Protein AF-A0AB37DIG4-F1 (afdb_monomer_lite)

Foldseek 3Di:
DDVVVVVVVVVVLLVLLVLLQVQLLVCVVCLVLVCQQQVDDSVLSVCSPPDDSVVCVPPDSLSSVLSSLCSPPVRCCLQVDDPNPCQLVVLLVVLPVVLDDDDPVSVVSSCVCSNHSVNSSVVSVVVVPDDD

Structure (mmCIF, N/CA/C/O backbone):
data_AF-A0AB37DIG4-F1
#
_entry.id   AF-A0AB37DIG4-F1
#
loop_
_atom_site.group_PDB
_atom_site.id
_atom_site.type_symbol
_atom_site.label_atom_id
_atom_site.label_alt_id
_atom_site.label_comp_id
_atom_site.label_asym_id
_atom_site.label_entity_id
_atom_site.label_seq_id
_atom_site.pdbx_PDB_ins_code
_atom_site.Cartn_x
_atom_site.Cartn_y
_atom_site.Cartn_z
_atom_site.occupancy
_atom_site.B_iso_or_equiv
_atom_site.auth_seq_id
_atom_site.auth_comp_id
_atom_site.auth_asym_id
_atom_site.auth_atom_id
_atom_site.pdbx_PDB_model_num
ATOM 1 N N . MET A 1 1 ? 16.209 -27.578 1.680 1.00 47.28 1 MET A N 1
ATOM 2 C CA . MET A 1 1 ? 15.281 -26.562 1.124 1.00 47.28 1 MET A CA 1
ATOM 3 C C . MET A 1 1 ? 14.761 -27.069 -0.215 1.00 47.28 1 MET A C 1
ATOM 5 O O . MET A 1 1 ? 15.560 -27.239 -1.127 1.00 47.28 1 MET A O 1
ATOM 9 N N . ASN A 1 2 ? 13.468 -27.396 -0.305 1.00 48.28 2 ASN A N 1
ATOM 10 C CA . ASN A 1 2 ? 12.865 -28.052 -1.474 1.00 48.28 2 ASN A CA 1
ATOM 11 C C . ASN A 1 2 ? 12.790 -27.114 -2.689 1.00 48.28 2 ASN A C 1
ATOM 13 O O . ASN A 1 2 ? 12.383 -25.959 -2.560 1.00 48.28 2 ASN A O 1
ATOM 17 N N . LYS A 1 3 ? 13.169 -27.613 -3.874 1.00 47.62 3 LYS A N 1
ATOM 18 C CA . LYS A 1 3 ? 13.160 -26.856 -5.143 1.00 47.62 3 LYS A CA 1
ATOM 19 C C . LYS A 1 3 ? 11.757 -26.369 -5.540 1.00 47.62 3 LYS A C 1
ATOM 21 O O . LYS A 1 3 ? 11.649 -25.306 -6.143 1.00 47.62 3 LYS A O 1
ATOM 26 N N . GLU A 1 4 ? 10.706 -27.084 -5.142 1.00 47.88 4 GLU A N 1
ATOM 27 C CA . GLU A 1 4 ? 9.301 -26.719 -5.392 1.00 47.88 4 GLU A CA 1
ATOM 28 C C . GLU A 1 4 ? 8.884 -25.432 -4.660 1.00 47.88 4 GLU A C 1
ATOM 30 O O . GLU A 1 4 ? 8.308 -24.537 -5.278 1.00 47.88 4 GLU A O 1
ATOM 35 N N . ASN A 1 5 ? 9.305 -25.251 -3.401 1.00 57.25 5 ASN A N 1
ATOM 36 C CA . ASN A 1 5 ? 9.084 -23.998 -2.660 1.00 57.25 5 ASN A CA 1
ATOM 37 C C . ASN A 1 5 ? 9.793 -22.800 -3.314 1.00 57.25 5 ASN A C 1
ATOM 39 O O . ASN A 1 5 ? 9.350 -21.662 -3.183 1.00 57.25 5 ASN A O 1
ATOM 43 N N . ASN A 1 6 ? 10.894 -23.043 -4.033 1.00 59.91 6 ASN A N 1
ATOM 44 C CA . ASN A 1 6 ? 11.641 -21.994 -4.727 1.00 59.91 6 ASN A CA 1
ATOM 45 C C . ASN A 1 6 ? 10.952 -21.576 -6.039 1.00 59.91 6 ASN A C 1
ATOM 47 O O . ASN A 1 6 ? 11.008 -20.407 -6.408 1.00 59.91 6 ASN A O 1
ATOM 51 N N . LEU A 1 7 ? 10.280 -22.502 -6.735 1.00 67.19 7 LEU A N 1
ATOM 52 C CA . LEU A 1 7 ? 9.537 -22.190 -7.961 1.00 67.19 7 LEU A CA 1
ATOM 53 C C . LEU A 1 7 ? 8.244 -21.419 -7.669 1.00 67.19 7 LEU A C 1
ATOM 55 O O . LEU A 1 7 ? 8.010 -20.397 -8.312 1.00 67.19 7 LEU A O 1
ATOM 59 N N . SER A 1 8 ? 7.467 -21.851 -6.667 1.00 74.25 8 SER A N 1
ATOM 60 C CA . SER A 1 8 ? 6.235 -21.161 -6.251 1.00 74.25 8 SER A CA 1
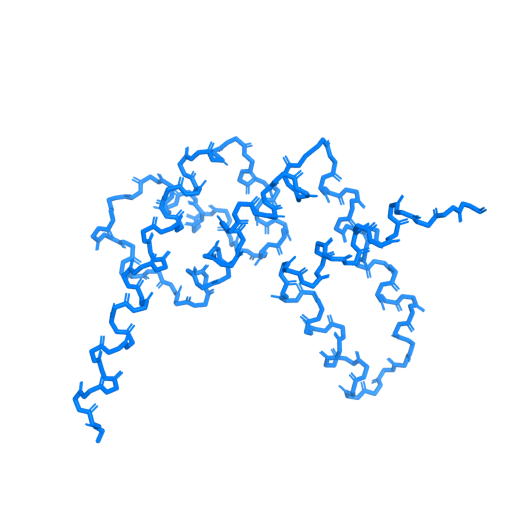ATOM 61 C C . SER A 1 8 ? 6.518 -19.714 -5.844 1.00 74.25 8 SER A C 1
ATOM 63 O O . SER A 1 8 ? 5.917 -18.787 -6.375 1.00 74.25 8 SER A O 1
ATOM 65 N N . TRP A 1 9 ? 7.527 -19.499 -4.994 1.00 76.00 9 TRP A N 1
ATOM 66 C CA . TRP A 1 9 ? 7.903 -18.157 -4.546 1.00 76.00 9 TRP A CA 1
ATOM 67 C C . TRP A 1 9 ? 8.384 -17.248 -5.692 1.00 76.00 9 TRP A C 1
ATOM 69 O O . TRP A 1 9 ? 8.121 -16.045 -5.693 1.00 76.00 9 TRP A O 1
ATOM 79 N N . ARG A 1 10 ? 9.084 -17.800 -6.694 1.00 77.38 10 ARG A N 1
ATOM 80 C CA . ARG A 1 10 ? 9.534 -17.029 -7.867 1.00 77.38 10 ARG A CA 1
ATOM 81 C C . ARG A 1 10 ? 8.372 -16.605 -8.760 1.00 77.38 10 ARG A C 1
ATOM 83 O O . ARG A 1 10 ? 8.403 -15.485 -9.268 1.00 77.38 10 ARG A O 1
ATOM 90 N N . LEU A 1 11 ? 7.387 -17.482 -8.946 1.00 80.69 11 LEU A N 1
ATOM 91 C CA . LEU A 1 11 ? 6.170 -17.192 -9.706 1.00 80.69 11 LEU A CA 1
ATOM 92 C C . LEU A 1 11 ? 5.327 -16.126 -9.001 1.00 80.69 11 LEU A C 1
ATOM 94 O O . LEU A 1 11 ? 4.986 -15.125 -9.625 1.00 80.69 11 LEU A O 1
ATOM 98 N N . ASP A 1 12 ? 5.106 -16.264 -7.692 1.00 80.38 12 ASP A N 1
ATOM 99 C CA . ASP A 1 12 ? 4.390 -15.262 -6.889 1.00 80.38 12 ASP A CA 1
ATOM 100 C C . ASP A 1 12 ? 5.085 -13.901 -6.937 1.00 80.38 12 ASP A C 1
ATOM 102 O O . ASP A 1 12 ? 4.452 -12.859 -7.126 1.00 80.38 12 ASP A O 1
ATOM 106 N N . ARG A 1 13 ? 6.420 -13.897 -6.838 1.00 82.44 13 ARG A N 1
ATOM 107 C CA . ARG A 1 13 ? 7.203 -12.667 -6.950 1.00 82.44 13 ARG A CA 1
ATOM 108 C C . ARG A 1 13 ? 7.058 -12.014 -8.316 1.00 82.44 13 ARG A C 1
ATOM 110 O O . ARG A 1 13 ? 6.916 -10.796 -8.380 1.00 82.44 13 ARG A O 1
ATOM 117 N N . TYR A 1 14 ? 7.112 -12.792 -9.392 1.00 85.31 14 TYR A N 1
ATOM 118 C CA . TYR A 1 14 ? 6.956 -12.271 -10.746 1.00 85.31 14 TYR A CA 1
ATOM 119 C C . TYR A 1 14 ? 5.556 -11.684 -10.969 1.00 85.31 14 TYR A C 1
ATOM 121 O O . TYR A 1 14 ? 5.447 -10.549 -11.427 1.00 85.31 14 TYR A O 1
ATOM 129 N N . ASN A 1 15 ? 4.511 -12.401 -10.553 1.00 86.69 15 ASN A N 1
ATOM 130 C CA . ASN A 1 15 ? 3.123 -11.952 -10.670 1.00 86.69 15 ASN A CA 1
ATOM 131 C C . ASN A 1 15 ? 2.873 -10.656 -9.886 1.00 86.69 15 ASN A C 1
ATOM 133 O O . ASN A 1 15 ? 2.262 -9.727 -10.407 1.00 86.69 15 ASN A O 1
ATOM 137 N N . ASN A 1 16 ? 3.394 -10.548 -8.661 1.00 87.62 16 ASN A N 1
ATOM 138 C CA . ASN A 1 16 ? 3.261 -9.317 -7.883 1.00 87.62 16 ASN A CA 1
ATOM 139 C C . ASN A 1 16 ? 4.037 -8.154 -8.512 1.00 87.62 16 ASN A C 1
ATOM 141 O O . ASN A 1 16 ? 3.539 -7.036 -8.532 1.00 87.62 16 ASN A O 1
ATOM 145 N N . ILE A 1 17 ? 5.231 -8.398 -9.065 1.00 87.56 17 ILE A N 1
ATOM 146 C CA . ILE A 1 17 ? 5.978 -7.362 -9.794 1.00 87.56 17 ILE A CA 1
ATOM 147 C C . ILE A 1 17 ? 5.173 -6.850 -10.996 1.00 87.56 17 ILE A C 1
ATOM 149 O O . ILE A 1 17 ? 5.130 -5.639 -11.202 1.00 87.56 17 ILE A O 1
ATOM 153 N N . GLN A 1 18 ? 4.537 -7.748 -11.756 1.00 86.81 18 GLN A N 1
ATOM 154 C CA . GLN A 1 18 ? 3.690 -7.395 -12.899 1.00 86.81 18 GLN A CA 1
ATOM 155 C C . GLN A 1 18 ? 2.543 -6.470 -12.466 1.00 86.81 18 GLN A C 1
ATOM 157 O O . GLN A 1 18 ? 2.433 -5.355 -12.971 1.00 86.81 18 GLN A O 1
ATOM 162 N N . LYS A 1 19 ? 1.766 -6.890 -11.460 1.00 87.50 19 LYS A N 1
ATOM 163 C CA . LYS A 1 19 ? 0.638 -6.115 -10.924 1.00 87.50 19 LYS A CA 1
ATOM 164 C C . LYS A 1 19 ? 1.055 -4.729 -10.445 1.00 87.50 19 LYS A C 1
ATOM 166 O O . LYS A 1 19 ? 0.429 -3.733 -10.780 1.00 87.50 19 LYS A O 1
ATOM 171 N N . VAL A 1 20 ? 2.150 -4.656 -9.687 1.00 87.94 20 VAL A N 1
ATOM 172 C CA . VAL A 1 20 ? 2.679 -3.385 -9.177 1.00 87.94 20 VAL A CA 1
ATOM 173 C C . VAL A 1 20 ? 3.117 -2.465 -10.309 1.00 87.94 20 VAL A C 1
ATOM 175 O O . VAL A 1 20 ? 2.914 -1.255 -10.226 1.00 87.94 20 VAL A O 1
ATOM 178 N N . TYR A 1 21 ? 3.746 -3.021 -11.344 1.00 86.75 21 TYR A N 1
ATOM 179 C CA . TYR A 1 21 ? 4.194 -2.250 -12.495 1.00 86.75 21 TYR A CA 1
ATOM 180 C C . TYR A 1 21 ? 3.015 -1.631 -13.253 1.00 86.75 21 TYR A C 1
ATOM 182 O O . TYR A 1 21 ? 3.060 -0.440 -13.558 1.00 86.75 21 TYR A O 1
ATOM 190 N N . GLU A 1 22 ? 1.967 -2.412 -13.514 1.00 87.12 22 GLU A N 1
ATOM 191 C CA . GLU A 1 22 ? 0.741 -1.952 -14.177 1.00 87.12 22 GLU A CA 1
ATOM 192 C C . GLU A 1 22 ? 0.026 -0.894 -13.323 1.00 87.12 22 GLU A C 1
ATOM 194 O O . GLU A 1 22 ? -0.134 0.247 -13.760 1.00 87.12 22 GLU A O 1
ATOM 199 N N . PHE A 1 23 ? -0.228 -1.206 -12.051 1.00 87.00 23 PHE A N 1
ATOM 200 C CA . PHE A 1 23 ? -0.873 -0.308 -11.094 1.00 87.00 23 PHE A CA 1
ATOM 201 C C . PHE A 1 23 ? -0.174 1.047 -10.960 1.00 87.00 23 PHE A C 1
ATOM 203 O O . PHE A 1 23 ? -0.809 2.094 -11.057 1.00 87.00 23 PHE A O 1
ATOM 210 N N . LEU A 1 24 ? 1.148 1.068 -10.771 1.00 87.31 24 LEU A N 1
ATOM 211 C CA . LEU A 1 24 ? 1.880 2.328 -10.625 1.00 87.31 24 LEU A CA 1
ATOM 212 C C . LEU A 1 24 ? 2.014 3.109 -11.937 1.00 87.31 24 LEU A C 1
ATOM 214 O O . LEU A 1 24 ? 2.371 4.290 -11.902 1.00 87.31 24 LEU A O 1
ATOM 218 N N . LYS A 1 25 ? 1.791 2.467 -13.088 1.00 85.44 25 LYS A N 1
ATOM 219 C CA . LYS A 1 25 ? 1.791 3.121 -14.399 1.00 85.44 25 LYS A CA 1
ATOM 220 C C . LYS A 1 25 ? 0.449 3.794 -14.681 1.00 85.44 25 LYS A C 1
ATOM 222 O O . LYS A 1 25 ? 0.455 4.891 -15.234 1.00 85.44 25 LYS A O 1
ATOM 227 N N . GLU A 1 26 ? -0.647 3.166 -14.273 1.00 84.75 26 GLU A N 1
ATOM 228 C CA . GLU A 1 26 ? -2.006 3.708 -14.363 1.00 84.75 26 GLU A CA 1
ATOM 229 C C . GLU A 1 26 ? -2.220 4.849 -13.357 1.00 84.75 26 GLU A C 1
ATOM 231 O O . GLU A 1 26 ? -2.704 5.913 -13.727 1.00 84.75 26 GLU A O 1
ATOM 236 N N . ASN A 1 27 ? -1.708 4.701 -12.131 1.00 81.75 27 ASN A N 1
ATOM 237 C CA . ASN A 1 27 ? -1.924 5.640 -11.021 1.00 81.75 27 ASN A CA 1
ATOM 238 C C . ASN A 1 27 ? -0.735 6.606 -10.814 1.00 81.75 27 ASN A C 1
ATOM 240 O O . ASN A 1 27 ? -0.354 6.968 -9.697 1.00 81.75 27 ASN A O 1
ATOM 244 N N . ARG A 1 28 ? -0.090 7.032 -11.911 1.00 82.06 28 ARG A N 1
ATOM 245 C CA . ARG A 1 28 ? 1.121 7.889 -11.889 1.00 82.06 28 ARG A CA 1
ATOM 246 C C . ARG A 1 28 ? 0.924 9.239 -11.200 1.00 82.06 28 ARG A C 1
ATOM 248 O O . ARG A 1 28 ? 1.890 9.798 -10.678 1.00 82.06 28 ARG A O 1
ATOM 255 N N . ASN A 1 29 ? -0.293 9.769 -11.219 1.00 82.88 29 ASN A N 1
ATOM 256 C CA . ASN A 1 29 ? -0.609 11.071 -10.632 1.00 82.88 29 ASN A CA 1
ATOM 257 C C . ASN A 1 29 ? -0.891 10.986 -9.124 1.00 82.88 29 ASN A C 1
ATOM 259 O O . ASN A 1 29 ? -0.872 12.002 -8.436 1.00 82.88 29 ASN A O 1
ATOM 263 N N . GLU A 1 30 ? -1.064 9.777 -8.592 1.00 80.38 30 GLU A N 1
ATOM 264 C CA . GLU A 1 30 ? -1.485 9.527 -7.210 1.00 80.38 30 GLU A CA 1
ATOM 265 C C . GLU A 1 30 ? -0.337 9.010 -6.333 1.00 80.38 30 GLU A C 1
ATOM 267 O O . GLU A 1 30 ? -0.548 8.558 -5.209 1.00 80.38 30 GLU A O 1
ATOM 272 N N . LEU A 1 31 ? 0.918 9.109 -6.794 1.00 83.12 31 LEU A N 1
ATOM 273 C CA . LEU A 1 31 ? 2.083 8.607 -6.050 1.00 83.12 31 LEU A CA 1
ATOM 274 C C . LEU A 1 31 ? 2.214 9.196 -4.633 1.00 83.12 31 LEU A C 1
ATOM 276 O O . LEU A 1 31 ? 2.783 8.536 -3.766 1.00 83.12 31 LEU A O 1
ATOM 280 N N . ASN A 1 32 ? 1.698 10.408 -4.389 1.00 78.88 32 ASN A N 1
ATOM 281 C CA . ASN A 1 32 ? 1.619 10.989 -3.040 1.00 78.88 32 ASN A CA 1
ATOM 282 C C . ASN A 1 32 ? 0.723 10.147 -2.134 1.00 78.88 32 ASN A C 1
ATOM 284 O O . ASN A 1 32 ? 1.135 9.755 -1.049 1.00 78.88 32 ASN A O 1
ATOM 288 N N . GLN A 1 33 ? -0.475 9.836 -2.617 1.00 71.12 33 GLN A N 1
ATOM 289 C CA . GLN A 1 33 ? -1.480 9.087 -1.876 1.00 71.12 33 GLN A CA 1
ATOM 290 C C . GLN A 1 33 ? -0.970 7.667 -1.624 1.00 71.12 33 GLN A C 1
ATOM 292 O O . GLN A 1 33 ? -0.962 7.182 -0.495 1.00 71.12 33 GLN A O 1
ATOM 297 N N . ILE A 1 34 ? -0.422 7.029 -2.662 1.00 79.38 34 ILE A N 1
ATOM 298 C CA . ILE A 1 34 ? 0.172 5.692 -2.562 1.00 79.38 34 ILE A CA 1
ATOM 299 C C . ILE A 1 34 ? 1.309 5.670 -1.530 1.00 79.38 34 ILE A C 1
ATOM 301 O O . ILE A 1 34 ? 1.403 4.719 -0.751 1.00 79.38 34 ILE A O 1
ATOM 305 N N . GLN A 1 35 ? 2.159 6.702 -1.483 1.00 83.12 35 GLN A N 1
ATOM 306 C CA . GLN A 1 35 ? 3.205 6.825 -0.463 1.00 83.12 35 GLN A CA 1
ATOM 307 C C . GLN A 1 35 ? 2.620 6.872 0.950 1.00 83.12 35 GLN A C 1
ATOM 309 O O . GLN A 1 35 ? 3.156 6.217 1.836 1.00 83.12 35 GLN A O 1
ATOM 314 N N . GLU A 1 36 ? 1.567 7.646 1.181 1.00 70.06 36 GLU A N 1
ATOM 315 C CA . GLU A 1 36 ? 0.981 7.798 2.515 1.00 70.06 36 GLU A CA 1
ATOM 316 C C . GLU A 1 36 ? 0.322 6.517 3.018 1.00 70.06 36 GLU A C 1
ATOM 318 O O . GLU A 1 36 ? 0.485 6.158 4.179 1.00 70.06 36 GLU A O 1
ATOM 323 N N . ILE A 1 37 ? -0.373 5.798 2.137 1.00 70.56 37 ILE A N 1
ATOM 324 C CA . ILE A 1 37 ? -1.078 4.559 2.488 1.00 70.56 37 ILE A CA 1
ATOM 325 C C . ILE A 1 37 ? -0.102 3.410 2.739 1.00 70.56 37 ILE A C 1
ATOM 327 O O . ILE A 1 37 ? -0.328 2.561 3.596 1.00 70.56 37 ILE A O 1
ATOM 331 N N . THR A 1 38 ? 0.969 3.340 1.949 1.00 75.25 38 THR A N 1
ATOM 332 C CA . THR A 1 38 ? 1.905 2.207 1.993 1.00 75.25 38 THR A CA 1
ATOM 333 C C . THR A 1 38 ? 3.152 2.482 2.823 1.00 75.25 38 THR A C 1
ATOM 335 O O . THR A 1 38 ? 3.947 1.567 3.037 1.00 75.25 38 THR A O 1
ATOM 338 N N . GLU A 1 39 ? 3.364 3.738 3.224 1.00 79.19 39 GLU A N 1
ATOM 339 C CA . GLU A 1 39 ? 4.603 4.263 3.810 1.00 79.19 39 GLU A CA 1
ATOM 340 C C . GLU A 1 39 ? 5.857 4.002 2.944 1.00 79.19 39 GLU A C 1
ATOM 342 O O . GLU A 1 39 ? 7.000 4.139 3.394 1.00 79.19 39 GLU A O 1
ATOM 347 N N . ILE A 1 40 ? 5.681 3.629 1.669 1.00 84.19 40 ILE A N 1
ATOM 348 C CA . ILE A 1 40 ? 6.794 3.345 0.764 1.00 84.19 40 ILE A CA 1
A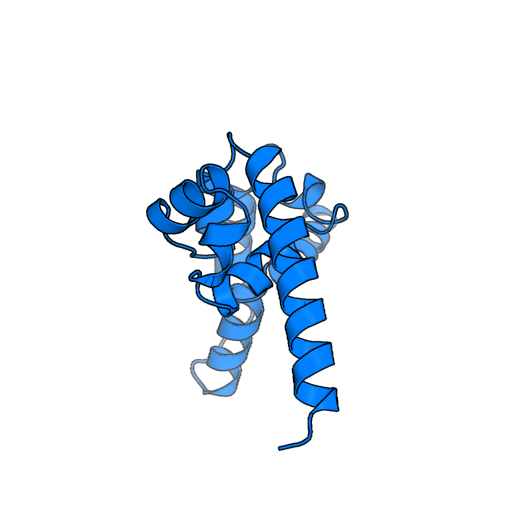TOM 349 C C . ILE A 1 40 ? 7.420 4.672 0.326 1.00 84.19 40 ILE A C 1
ATOM 351 O O . ILE A 1 40 ? 6.724 5.530 -0.219 1.00 84.19 40 ILE A O 1
ATOM 355 N N . PRO A 1 41 ? 8.750 4.848 0.470 1.00 87.69 41 PRO A N 1
ATOM 356 C CA . PRO A 1 41 ? 9.398 6.104 0.122 1.00 87.69 41 PRO A CA 1
ATOM 357 C C . PRO A 1 41 ? 9.148 6.505 -1.332 1.00 87.69 41 PRO A C 1
ATOM 359 O O . PRO A 1 41 ? 9.343 5.699 -2.247 1.00 87.69 41 PRO A O 1
ATOM 362 N N . ARG A 1 42 ? 8.844 7.785 -1.559 1.00 85.31 42 ARG A N 1
ATOM 363 C CA . ARG A 1 42 ? 8.630 8.359 -2.896 1.00 85.31 42 ARG A CA 1
ATOM 364 C C . ARG A 1 42 ? 9.704 8.002 -3.929 1.00 85.31 42 ARG A C 1
ATOM 366 O O . ARG A 1 42 ? 9.339 7.650 -5.049 1.00 85.31 42 ARG A O 1
ATOM 373 N N . PRO A 1 43 ? 11.014 8.020 -3.597 1.00 87.00 43 PRO A N 1
ATOM 374 C CA . PRO A 1 43 ? 12.050 7.608 -4.545 1.00 87.00 43 PRO A CA 1
ATOM 375 C C . PRO A 1 43 ? 11.911 6.145 -4.980 1.00 87.00 43 PRO A C 1
ATOM 377 O O . PRO A 1 43 ? 12.219 5.803 -6.119 1.00 87.00 43 PRO A O 1
ATOM 380 N N . THR A 1 44 ? 11.421 5.275 -4.091 1.00 86.88 44 THR A N 1
ATOM 381 C CA . THR A 1 44 ? 11.148 3.869 -4.406 1.00 86.88 44 THR A CA 1
ATOM 382 C C . THR A 1 44 ? 9.975 3.754 -5.368 1.00 86.88 44 THR A C 1
ATOM 384 O O . THR A 1 44 ? 10.110 3.055 -6.367 1.00 86.88 44 THR A O 1
ATOM 387 N N . LEU A 1 45 ? 8.876 4.475 -5.123 1.00 87.62 45 LEU A N 1
ATOM 388 C CA . LEU A 1 45 ? 7.723 4.504 -6.027 1.00 87.62 45 LEU A CA 1
ATOM 389 C C . LEU A 1 45 ? 8.114 5.029 -7.414 1.00 87.62 45 LEU A C 1
ATOM 391 O O . LEU A 1 45 ? 7.915 4.330 -8.400 1.00 87.62 45 LEU A O 1
ATOM 395 N N . TYR A 1 46 ? 8.800 6.177 -7.491 1.00 85.38 46 TYR A N 1
ATOM 396 C CA . TYR A 1 46 ? 9.310 6.722 -8.757 1.00 85.38 46 TYR A CA 1
ATOM 397 C C . TYR A 1 46 ? 10.218 5.749 -9.502 1.00 85.38 46 TYR A C 1
ATOM 399 O O . TYR A 1 46 ? 10.134 5.639 -10.729 1.00 85.38 46 TYR A O 1
ATOM 407 N N . ARG A 1 47 ? 11.096 5.051 -8.772 1.00 85.19 47 ARG A N 1
ATOM 408 C CA . ARG A 1 47 ? 11.971 4.039 -9.357 1.00 85.19 47 ARG A CA 1
ATOM 409 C C . ARG A 1 47 ? 11.161 2.887 -9.930 1.00 85.19 47 ARG A C 1
ATOM 411 O O . ARG A 1 47 ? 11.533 2.406 -10.985 1.00 85.19 47 ARG A O 1
ATOM 418 N N . ILE A 1 48 ? 10.082 2.456 -9.279 1.00 85.12 48 ILE A N 1
ATOM 419 C CA . ILE A 1 48 ? 9.245 1.365 -9.789 1.00 85.12 48 ILE A CA 1
ATOM 420 C C . ILE A 1 48 ? 8.456 1.818 -11.020 1.00 85.12 48 ILE A C 1
ATOM 422 O O . ILE A 1 48 ? 8.527 1.172 -12.060 1.00 85.12 48 ILE A O 1
ATOM 426 N N . THR A 1 49 ? 7.781 2.964 -10.927 1.00 85.44 49 THR A N 1
ATOM 427 C CA . THR A 1 49 ? 6.960 3.555 -11.991 1.00 85.44 49 THR A CA 1
ATOM 428 C C . THR A 1 49 ? 7.725 3.756 -13.301 1.00 85.44 49 THR A C 1
ATOM 430 O O . THR A 1 49 ? 7.142 3.634 -14.379 1.00 85.44 49 THR A O 1
ATOM 433 N N . ASN A 1 50 ? 9.019 4.089 -13.223 1.00 83.38 50 ASN A N 1
ATOM 434 C CA . ASN A 1 50 ? 9.856 4.410 -14.385 1.00 83.38 50 ASN A CA 1
ATOM 435 C C . ASN A 1 50 ? 10.901 3.339 -14.729 1.00 83.38 50 ASN A C 1
ATOM 437 O O . ASN A 1 50 ? 11.659 3.521 -15.679 1.00 83.38 50 ASN A O 1
ATOM 441 N N . ALA A 1 51 ? 10.986 2.248 -13.968 1.00 81.31 51 ALA A N 1
ATOM 442 C CA . ALA A 1 51 ? 11.912 1.165 -14.271 1.00 81.31 51 ALA A CA 1
ATOM 443 C C . ALA A 1 51 ? 11.322 0.181 -15.281 1.00 81.31 51 ALA A C 1
ATOM 445 O O . ALA A 1 51 ? 10.123 -0.080 -15.307 1.00 81.31 51 ALA A O 1
ATOM 446 N N . ASP A 1 52 ? 12.205 -0.458 -16.043 1.00 79.75 52 ASP A N 1
ATOM 447 C CA . ASP A 1 52 ? 11.871 -1.694 -16.743 1.00 79.75 52 ASP A CA 1
ATOM 448 C C . ASP A 1 52 ? 11.566 -2.797 -15.720 1.00 79.75 52 ASP A C 1
ATOM 450 O O . ASP A 1 52 ? 12.262 -2.915 -14.704 1.00 79.75 52 ASP A O 1
ATOM 454 N N . MET A 1 53 ? 10.597 -3.671 -16.009 1.00 73.00 53 MET A N 1
ATOM 455 C CA . MET A 1 53 ? 10.225 -4.795 -15.132 1.00 73.00 53 MET A CA 1
ATOM 456 C C . MET A 1 53 ? 11.424 -5.634 -14.659 1.00 73.00 53 MET A C 1
ATOM 458 O O . MET A 1 53 ? 11.449 -6.138 -13.536 1.00 73.00 53 MET A O 1
ATOM 462 N N . THR A 1 54 ? 12.454 -5.777 -15.495 1.00 72.50 54 THR A N 1
ATOM 463 C CA . THR A 1 54 ? 13.673 -6.533 -15.173 1.00 72.50 54 THR A CA 1
ATOM 464 C C . THR A 1 54 ? 14.463 -5.926 -14.009 1.00 72.50 54 THR A C 1
ATOM 466 O O . THR A 1 54 ? 15.103 -6.669 -13.262 1.00 72.50 54 THR A O 1
ATOM 469 N N . LYS A 1 55 ? 14.371 -4.606 -13.803 1.00 73.81 55 LYS A N 1
ATOM 470 C CA . LYS A 1 55 ? 15.035 -3.852 -12.727 1.00 73.81 55 LYS A CA 1
ATOM 471 C C . LYS A 1 55 ? 14.246 -3.873 -11.411 1.00 73.81 55 LYS A C 1
ATOM 473 O O . LYS A 1 55 ? 14.817 -3.602 -10.354 1.00 73.81 55 LYS A O 1
ATOM 478 N N . LEU A 1 56 ? 12.972 -4.273 -11.442 1.00 74.94 56 LEU A N 1
ATOM 479 C CA . LEU A 1 56 ? 12.111 -4.371 -10.255 1.00 74.94 56 LEU A CA 1
ATOM 480 C C . LEU A 1 56 ? 12.467 -5.545 -9.336 1.00 74.94 56 LEU A C 1
ATOM 482 O O . LEU A 1 56 ? 12.102 -5.553 -8.162 1.00 74.94 56 LEU A O 1
ATOM 486 N N . LYS A 1 57 ? 13.263 -6.504 -9.825 1.00 72.75 57 LYS A N 1
ATOM 487 C CA . LYS A 1 57 ? 13.753 -7.645 -9.035 1.00 72.75 57 LYS A CA 1
ATOM 488 C C . LYS A 1 57 ? 14.544 -7.221 -7.791 1.00 72.75 57 LYS A C 1
ATOM 490 O O . LYS A 1 57 ? 14.531 -7.961 -6.809 1.00 72.75 57 LYS A O 1
ATOM 495 N N . ASN A 1 58 ? 15.159 -6.035 -7.823 1.00 77.38 58 ASN A N 1
ATOM 496 C CA . ASN A 1 58 ? 15.988 -5.476 -6.749 1.00 77.38 58 ASN A CA 1
ATOM 497 C C . ASN A 1 58 ? 15.200 -4.621 -5.737 1.00 77.38 58 ASN A C 1
ATOM 499 O O . ASN A 1 58 ? 15.781 -4.089 -4.792 1.00 77.38 58 ASN A O 1
ATOM 503 N N . ILE A 1 59 ? 13.887 -4.457 -5.924 1.00 83.12 59 ILE A N 1
ATOM 504 C CA . ILE A 1 59 ? 13.018 -3.810 -4.937 1.00 83.12 59 ILE A CA 1
ATOM 505 C C . ILE A 1 59 ? 12.791 -4.779 -3.768 1.00 83.12 59 ILE A C 1
ATOM 507 O O . ILE A 1 59 ? 12.661 -5.996 -3.962 1.00 83.12 59 ILE A O 1
ATOM 511 N N . LYS A 1 60 ? 12.735 -4.233 -2.545 1.00 87.31 60 LYS A N 1
ATOM 512 C CA . LYS A 1 60 ? 12.382 -4.999 -1.342 1.00 87.31 60 LYS A CA 1
ATOM 513 C C . LYS A 1 60 ? 11.061 -5.733 -1.564 1.00 87.31 60 LYS A C 1
ATOM 515 O O . LYS A 1 60 ? 10.110 -5.163 -2.098 1.00 87.31 60 LYS A O 1
ATOM 520 N N . TRP A 1 61 ? 11.022 -7.008 -1.185 1.00 84.31 61 TRP A N 1
ATOM 521 C CA . TRP A 1 61 ? 9.852 -7.850 -1.424 1.00 84.31 61 TRP A CA 1
ATOM 522 C C . TRP A 1 61 ? 8.607 -7.297 -0.740 1.00 84.31 61 TRP A C 1
ATOM 524 O O . TRP A 1 61 ? 7.538 -7.292 -1.333 1.00 84.31 61 TRP A O 1
ATOM 534 N N . GLU A 1 62 ? 8.773 -6.780 0.470 1.00 85.06 62 GLU A N 1
ATOM 535 C CA . GLU A 1 62 ? 7.717 -6.213 1.296 1.00 85.06 62 GLU A CA 1
ATOM 536 C C . GLU A 1 62 ? 7.017 -5.067 0.563 1.00 85.06 62 GLU A C 1
ATOM 538 O O . GLU A 1 62 ? 5.796 -5.051 0.483 1.00 85.06 62 GLU A O 1
ATOM 543 N N . SER A 1 63 ? 7.780 -4.174 -0.077 1.00 85.06 63 SER A N 1
ATOM 544 C CA . SER A 1 63 ? 7.225 -3.074 -0.872 1.00 85.06 63 SER A CA 1
ATOM 545 C C . SER A 1 63 ? 6.433 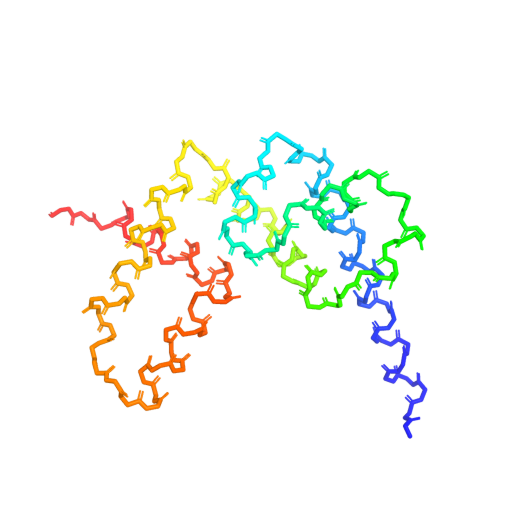-3.575 -2.080 1.00 85.06 63 SER A C 1
ATOM 547 O O . SER A 1 63 ? 5.345 -3.075 -2.345 1.00 85.06 63 SER A O 1
ATOM 549 N N . ILE A 1 64 ? 6.949 -4.583 -2.794 1.00 87.25 64 ILE A N 1
ATOM 550 C CA . ILE A 1 64 ? 6.234 -5.200 -3.921 1.00 87.25 64 ILE A CA 1
ATOM 551 C C . ILE A 1 64 ? 4.948 -5.876 -3.439 1.00 87.25 64 ILE A C 1
ATOM 553 O O . ILE A 1 64 ? 3.911 -5.738 -4.073 1.00 87.25 64 ILE A O 1
ATOM 557 N N . ASN A 1 65 ? 4.991 -6.583 -2.313 1.00 84.19 65 ASN A N 1
ATOM 558 C CA . ASN A 1 65 ? 3.831 -7.290 -1.790 1.00 84.19 65 ASN A CA 1
ATOM 559 C C . ASN A 1 65 ? 2.743 -6.319 -1.297 1.00 84.19 65 ASN A C 1
ATOM 561 O O . ASN A 1 65 ? 1.572 -6.512 -1.607 1.00 84.19 65 ASN A O 1
ATOM 565 N N . THR A 1 66 ? 3.117 -5.247 -0.591 1.00 82.00 66 THR A N 1
ATOM 566 C CA . THR A 1 66 ? 2.181 -4.196 -0.153 1.00 82.00 66 THR A CA 1
ATOM 567 C C . THR A 1 66 ? 1.523 -3.498 -1.343 1.00 82.00 66 THR A C 1
ATOM 569 O O . THR A 1 66 ? 0.306 -3.333 -1.357 1.00 82.00 66 THR A O 1
ATOM 572 N N . LEU A 1 67 ? 2.295 -3.143 -2.375 1.00 84.31 67 LEU A N 1
ATOM 573 C CA . LEU A 1 67 ? 1.748 -2.523 -3.585 1.00 84.31 67 LEU A CA 1
ATOM 574 C C . LEU A 1 67 ? 0.879 -3.495 -4.394 1.00 84.31 67 LEU A C 1
ATOM 576 O O . LEU A 1 67 ? -0.141 -3.083 -4.929 1.00 84.31 67 LEU A O 1
ATOM 580 N N . ALA A 1 68 ? 1.236 -4.781 -4.458 1.00 84.75 68 ALA A N 1
ATOM 581 C CA . ALA A 1 68 ? 0.443 -5.790 -5.162 1.00 84.75 68 ALA A CA 1
ATOM 582 C C . ALA A 1 68 ? -0.914 -6.030 -4.482 1.00 84.75 68 ALA A C 1
ATOM 584 O O . ALA A 1 68 ? -1.919 -6.251 -5.155 1.00 84.75 68 ALA A O 1
ATOM 585 N N . LYS A 1 69 ? -0.966 -5.952 -3.146 1.00 79.88 69 LYS A N 1
ATOM 586 C CA . LYS A 1 69 ? -2.234 -5.943 -2.403 1.00 79.88 69 LYS A CA 1
ATOM 587 C C . LYS A 1 69 ? -3.072 -4.700 -2.716 1.00 79.88 69 LYS A C 1
ATOM 589 O O . LYS A 1 69 ? -4.287 -4.811 -2.827 1.00 79.88 69 LYS A O 1
ATOM 594 N N . LEU A 1 70 ? -2.427 -3.539 -2.856 1.00 76.75 70 LEU A N 1
ATOM 595 C CA . LEU A 1 70 ? -3.099 -2.276 -3.173 1.00 76.75 70 LEU A CA 1
ATOM 596 C C . LEU A 1 70 ?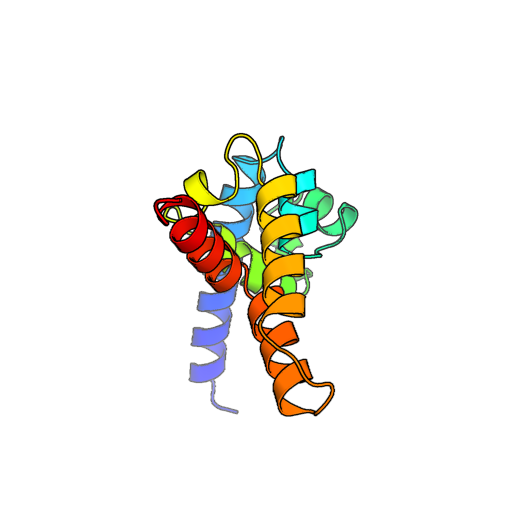 -3.627 -2.232 -4.618 1.00 76.75 70 LEU A C 1
ATOM 598 O O . LEU A 1 70 ? -4.677 -1.651 -4.853 1.00 76.75 70 LEU A O 1
ATOM 602 N N . SER A 1 71 ? -2.935 -2.886 -5.558 1.00 76.81 71 SER A N 1
ATOM 603 C CA . SER A 1 71 ? -3.305 -2.949 -6.983 1.00 76.81 71 SER A CA 1
ATOM 604 C C . SER A 1 71 ? -4.553 -3.774 -7.310 1.00 76.81 71 SER A C 1
ATOM 606 O O . SER A 1 71 ? -4.938 -3.870 -8.468 1.00 76.81 71 SER A O 1
ATOM 608 N N . ASP A 1 72 ? -5.152 -4.436 -6.324 1.00 72.69 72 ASP A N 1
ATOM 609 C CA . ASP A 1 72 ? -6.355 -5.239 -6.531 1.00 72.69 72 ASP A CA 1
ATOM 610 C C . ASP A 1 72 ? -7.549 -4.287 -6.782 1.00 72.69 72 ASP A C 1
ATOM 612 O O . ASP A 1 72 ? -7.909 -3.512 -5.892 1.00 72.69 72 ASP A O 1
ATOM 616 N N . GLU A 1 73 ? -8.136 -4.316 -7.991 1.00 57.00 73 GLU A N 1
ATOM 617 C CA . GLU A 1 73 ? -9.120 -3.338 -8.526 1.00 57.00 73 GLU A CA 1
ATOM 618 C C . GLU A 1 73 ? -10.239 -2.967 -7.543 1.00 57.00 73 GLU A C 1
ATOM 620 O O . GLU A 1 73 ? -10.654 -1.815 -7.459 1.00 57.00 73 GLU A O 1
ATOM 625 N N . LYS A 1 74 ? -10.682 -3.920 -6.717 1.00 56.72 74 LYS A N 1
ATOM 626 C CA . LYS A 1 74 ? -11.687 -3.716 -5.656 1.00 56.72 74 LYS A CA 1
ATOM 627 C C . LYS A 1 74 ? -11.327 -2.634 -4.616 1.00 56.72 74 LYS A C 1
ATOM 629 O O . LYS A 1 74 ? -12.194 -2.284 -3.808 1.00 56.72 74 LYS A O 1
ATOM 634 N N . TYR A 1 75 ? -10.086 -2.138 -4.595 1.00 55.19 75 TYR A N 1
ATOM 635 C CA . TYR A 1 75 ? -9.582 -1.164 -3.619 1.00 55.19 75 TYR A CA 1
ATOM 636 C C . TYR A 1 75 ? -9.050 0.133 -4.220 1.00 55.19 75 TYR A C 1
ATOM 638 O O . TYR A 1 75 ? -9.040 1.135 -3.507 1.00 55.19 75 TYR A O 1
ATOM 646 N N . VAL A 1 76 ? -8.659 0.140 -5.496 1.00 55.59 76 VAL A N 1
ATOM 647 C CA . VAL A 1 76 ? -8.157 1.337 -6.191 1.00 55.59 76 VAL A CA 1
ATOM 648 C C . VAL A 1 76 ? -9.206 2.446 -6.125 1.00 55.59 76 VAL A C 1
ATOM 650 O O . VAL A 1 76 ? -8.943 3.478 -5.524 1.00 55.59 76 VAL A O 1
ATOM 653 N N . ASP A 1 77 ? -10.444 2.180 -6.543 1.00 55.19 77 ASP A N 1
ATOM 654 C CA . ASP A 1 77 ? -11.523 3.182 -6.524 1.00 55.19 77 ASP A CA 1
ATOM 655 C C . ASP A 1 77 ? -11.936 3.635 -5.109 1.00 55.19 77 ASP A C 1
ATOM 657 O O . ASP A 1 77 ? -12.435 4.743 -4.912 1.00 55.19 77 ASP A O 1
ATOM 661 N N . LYS A 1 78 ? -11.747 2.776 -4.097 1.00 53.88 78 LYS A N 1
ATOM 662 C CA . LYS A 1 78 ? -12.128 3.069 -2.700 1.00 53.88 78 LYS A CA 1
ATOM 663 C C . LYS A 1 78 ? -11.081 3.882 -1.953 1.00 53.88 78 LYS A C 1
ATOM 665 O O . LYS A 1 78 ? -11.417 4.574 -0.995 1.00 53.88 78 LYS A O 1
ATOM 670 N N . ILE A 1 79 ? -9.822 3.744 -2.348 1.00 56.25 79 ILE A N 1
ATOM 671 C CA . ILE A 1 79 ? -8.683 4.351 -1.672 1.00 56.25 79 ILE A CA 1
ATOM 672 C C . ILE A 1 79 ? -8.181 5.558 -2.469 1.00 56.25 79 ILE A C 1
ATOM 674 O O . ILE A 1 79 ? -7.945 6.600 -1.876 1.00 56.25 79 ILE A O 1
ATOM 678 N N . LEU A 1 80 ? -8.081 5.461 -3.793 1.00 54.53 80 LEU A N 1
ATOM 679 C CA . LEU A 1 80 ? -7.530 6.484 -4.694 1.00 54.53 80 LEU A CA 1
ATOM 680 C C . LEU A 1 80 ? -8.605 7.433 -5.271 1.00 54.53 80 LEU A C 1
ATOM 682 O O . LEU A 1 80 ? -8.430 8.028 -6.327 1.00 54.53 80 LEU A O 1
ATOM 686 N N . GLY A 1 81 ? -9.728 7.595 -4.561 1.00 56.25 81 GLY A N 1
ATOM 687 C CA . GLY A 1 81 ? -10.789 8.556 -4.896 1.00 56.25 81 GLY A CA 1
ATOM 688 C C . GLY A 1 81 ? -10.490 9.997 -4.442 1.00 56.25 81 GLY A C 1
ATOM 689 O O . GLY A 1 81 ? -9.362 10.348 -4.119 1.00 56.25 81 GLY A O 1
ATOM 690 N N . ASP A 1 82 ? -11.511 10.855 -4.347 1.00 50.69 82 ASP A N 1
ATOM 691 C CA . ASP A 1 82 ? -11.314 12.308 -4.163 1.00 50.69 82 ASP A CA 1
ATOM 692 C C . ASP A 1 82 ? -10.617 12.746 -2.853 1.00 50.69 82 ASP A C 1
ATOM 694 O O . ASP A 1 82 ? -10.147 13.884 -2.788 1.00 50.69 82 ASP A O 1
ATOM 698 N N . ARG A 1 83 ? -10.562 11.925 -1.782 1.00 52.28 83 ARG A N 1
ATOM 699 C CA . ARG A 1 83 ? -9.987 12.335 -0.466 1.00 52.28 83 ARG A CA 1
ATOM 700 C C . ARG A 1 83 ? -9.305 11.235 0.398 1.00 52.28 83 ARG A C 1
ATOM 702 O O . ARG A 1 83 ? -9.599 11.161 1.596 1.00 52.28 83 ARG A O 1
ATOM 709 N N . PRO A 1 84 ? -8.369 10.418 -0.120 1.00 54.88 84 PRO A N 1
ATOM 710 C CA . PRO A 1 84 ? -7.612 9.411 0.640 1.00 54.88 84 PRO A CA 1
ATOM 711 C C . PRO A 1 84 ? -6.926 9.939 1.895 1.00 54.88 84 PRO A C 1
ATOM 713 O O . PRO A 1 84 ? -7.000 9.300 2.937 1.00 54.88 84 PRO A O 1
ATOM 716 N N . GLU A 1 85 ? -6.293 11.111 1.814 1.00 53.19 85 GLU A N 1
ATOM 717 C CA . GLU A 1 85 ? -5.559 11.736 2.926 1.00 53.19 85 GLU A CA 1
ATOM 718 C C . GLU A 1 85 ? -6.444 11.914 4.166 1.00 53.19 85 GLU A C 1
ATOM 720 O O . GLU A 1 85 ? -6.069 11.574 5.290 1.00 53.19 85 GLU A O 1
ATOM 725 N N . VAL A 1 86 ? -7.664 12.412 3.955 1.00 54.25 86 VAL A N 1
ATOM 726 C CA . VAL A 1 86 ? -8.644 12.621 5.026 1.00 54.25 86 VAL A CA 1
ATOM 727 C C . VAL A 1 86 ? -9.099 11.283 5.584 1.00 54.25 86 VAL A C 1
ATOM 729 O O . VAL A 1 86 ? -9.231 11.141 6.796 1.00 54.25 86 VAL A O 1
ATOM 732 N N . VAL A 1 87 ? -9.301 10.293 4.721 1.00 58.84 87 VAL A N 1
ATOM 733 C CA . VAL A 1 87 ? -9.783 8.967 5.098 1.00 58.84 87 VAL A CA 1
ATOM 734 C C . VAL A 1 87 ? -8.722 8.211 5.902 1.00 58.84 87 VAL A C 1
ATOM 736 O O . VAL A 1 87 ? -8.997 7.804 7.028 1.00 58.84 87 VAL A O 1
ATOM 739 N N . ALA A 1 88 ? -7.491 8.104 5.402 1.00 60.31 88 ALA A N 1
ATOM 740 C CA . ALA A 1 88 ? -6.381 7.431 6.076 1.00 60.31 88 ALA A CA 1
ATOM 741 C C . ALA A 1 88 ? -6.032 8.097 7.415 1.00 60.31 88 ALA A C 1
ATOM 743 O O . ALA A 1 88 ? -5.873 7.411 8.427 1.00 60.31 88 ALA A O 1
ATOM 744 N N . LYS A 1 89 ? -5.996 9.437 7.463 1.00 63.38 89 LYS A N 1
ATOM 745 C CA . LYS A 1 89 ? -5.758 10.185 8.705 1.00 63.38 89 LYS A CA 1
ATOM 746 C C . LYS A 1 89 ? -6.889 9.988 9.714 1.00 63.38 89 LYS A C 1
ATOM 748 O O . LYS A 1 89 ? -6.617 9.722 10.881 1.00 63.38 89 LYS A O 1
ATOM 753 N N . THR A 1 90 ? -8.144 10.066 9.271 1.00 62.31 90 THR A N 1
ATOM 754 C CA . THR A 1 90 ? -9.321 9.820 10.123 1.00 62.31 90 THR A CA 1
ATOM 755 C C . THR A 1 90 ? -9.333 8.391 10.663 1.00 62.31 90 THR A C 1
ATOM 757 O O . THR A 1 90 ? -9.624 8.183 11.835 1.00 62.31 90 THR A O 1
ATOM 760 N N . ILE A 1 91 ? -8.954 7.399 9.855 1.00 65.31 91 ILE A N 1
ATOM 761 C CA . ILE A 1 91 ? -8.860 5.998 10.289 1.00 65.31 91 ILE A CA 1
ATOM 762 C C . ILE A 1 91 ? -7.713 5.802 11.268 1.00 65.31 91 ILE A C 1
ATOM 764 O O . ILE A 1 91 ? -7.898 5.126 12.272 1.00 65.31 91 ILE A O 1
ATOM 768 N N . GLY A 1 92 ? -6.549 6.404 11.011 1.00 64.94 92 GLY A N 1
ATOM 769 C CA . GLY A 1 92 ? -5.422 6.379 11.939 1.00 64.94 92 GLY A CA 1
ATOM 770 C C . GLY A 1 92 ? -5.818 6.908 13.316 1.00 64.94 92 GLY A C 1
ATOM 771 O O . GLY A 1 92 ? -5.559 6.241 14.316 1.00 64.94 92 GLY A O 1
ATOM 772 N N . LEU A 1 93 ? -6.525 8.042 13.345 1.00 66.12 93 LEU A N 1
ATOM 773 C CA . LEU A 1 93 ? -7.075 8.632 14.566 1.00 66.12 93 LEU A CA 1
ATOM 774 C C . LEU A 1 93 ? -8.110 7.715 15.231 1.00 66.12 93 LEU A C 1
ATOM 776 O O . LEU A 1 93 ? -7.988 7.429 16.415 1.00 66.12 93 LEU A O 1
ATOM 780 N N . LEU A 1 94 ? -9.073 7.176 14.479 1.00 66.06 94 LEU A N 1
ATOM 781 C CA . LEU A 1 94 ? -10.096 6.272 15.020 1.00 66.06 94 LEU A CA 1
ATOM 782 C C . LEU A 1 94 ? -9.509 4.969 15.569 1.00 66.06 94 LEU A C 1
ATOM 784 O O . LEU A 1 94 ? -10.001 4.445 16.564 1.00 66.06 94 LEU A O 1
ATOM 788 N N . VAL A 1 95 ? -8.469 4.431 14.936 1.00 71.56 95 VAL A N 1
ATOM 789 C CA . VAL A 1 95 ? -7.749 3.248 15.418 1.00 71.56 95 VAL A CA 1
ATOM 790 C C . VAL A 1 95 ? -7.039 3.561 16.733 1.00 71.56 95 VAL A C 1
ATOM 792 O O . VAL A 1 95 ? -7.127 2.762 17.663 1.00 71.56 95 VAL A O 1
ATOM 795 N N . ASP A 1 96 ? -6.389 4.721 16.836 1.00 74.88 96 ASP A N 1
ATOM 796 C CA . ASP A 1 96 ? -5.733 5.154 18.073 1.00 74.88 96 ASP A CA 1
ATOM 797 C C . ASP A 1 96 ? -6.743 5.480 19.193 1.00 74.88 96 ASP A C 1
ATOM 799 O O . ASP A 1 96 ? -6.471 5.197 20.357 1.00 74.88 96 ASP A O 1
ATOM 803 N N . GLU A 1 97 ? -7.929 5.997 18.859 1.00 71.69 97 GLU A N 1
ATOM 804 C CA . GLU A 1 97 ? -9.015 6.270 19.812 1.00 71.69 97 GLU A CA 1
ATOM 805 C C . GLU A 1 97 ? -9.754 5.009 20.279 1.00 71.69 97 GLU A C 1
ATOM 807 O O . GLU A 1 97 ? -10.186 4.934 21.429 1.00 71.69 97 GLU A O 1
ATOM 812 N N . ARG A 1 98 ? -9.961 4.023 19.395 1.00 72.19 98 ARG A N 1
ATOM 813 C CA . ARG A 1 98 ? -10.750 2.811 19.690 1.00 72.19 98 ARG A CA 1
ATOM 814 C C . ARG A 1 98 ? -9.915 1.680 20.272 1.00 72.19 98 ARG A C 1
ATOM 816 O O . ARG A 1 98 ? -10.443 0.902 21.062 1.00 72.19 98 ARG A O 1
ATOM 823 N N . ILE A 1 99 ? -8.641 1.573 19.895 1.00 77.88 99 ILE A N 1
ATOM 824 C CA . ILE A 1 99 ? -7.706 0.605 20.479 1.00 77.88 99 ILE A CA 1
ATOM 825 C C . ILE A 1 99 ? -6.971 1.291 21.625 1.00 77.88 99 ILE A C 1
ATOM 827 O O . ILE A 1 99 ? -5.812 1.698 21.519 1.00 77.88 99 ILE A O 1
ATOM 831 N N . THR A 1 100 ? -7.696 1.434 22.730 1.00 69.75 100 THR A N 1
ATOM 832 C CA . THR A 1 100 ? -7.198 2.041 23.961 1.00 69.75 100 THR A CA 1
ATOM 833 C C . THR A 1 100 ? -6.340 1.051 24.742 1.00 69.75 100 THR A C 1
ATOM 835 O O . THR A 1 100 ? -6.715 -0.111 24.873 1.00 69.75 100 THR A O 1
ATOM 838 N N . GLY A 1 101 ? -5.231 1.521 25.311 1.00 71.25 101 GLY A N 1
ATOM 839 C CA . GLY A 1 101 ? -4.283 0.689 26.059 1.00 71.25 101 GLY A CA 1
ATOM 840 C C . GLY A 1 101 ? -2.910 0.681 25.398 1.00 71.25 101 GLY A C 1
ATOM 841 O O . GLY A 1 101 ? -2.804 0.725 24.176 1.00 71.25 101 GLY A O 1
ATOM 842 N N . ASN A 1 102 ? -1.850 0.687 26.205 1.00 80.81 102 ASN A N 1
ATOM 843 C CA . ASN A 1 102 ? -0.454 0.677 25.741 1.00 80.81 102 ASN A CA 1
ATOM 844 C C . ASN A 1 102 ? 0.237 -0.669 26.008 1.00 80.81 102 ASN A C 1
ATOM 846 O O . ASN A 1 102 ? 1.462 -0.742 26.033 1.00 80.81 102 ASN A O 1
ATOM 850 N N . ASP A 1 103 ? -0.543 -1.725 26.229 1.00 86.81 103 ASP A N 1
ATOM 851 C CA . ASP A 1 103 ? -0.033 -3.089 26.282 1.00 86.81 103 ASP A CA 1
ATOM 852 C C . ASP A 1 103 ? 0.393 -3.593 24.888 1.00 86.81 103 ASP A C 1
ATOM 854 O O . ASP A 1 103 ? 0.067 -3.016 23.845 1.00 86.81 103 ASP A O 1
ATOM 858 N N . GLU A 1 104 ? 1.151 -4.690 24.874 1.00 80.56 104 GLU A N 1
ATOM 859 C CA . GLU A 1 104 ? 1.731 -5.259 23.653 1.00 80.56 104 GLU A CA 1
ATOM 860 C C . GLU A 1 104 ? 0.673 -5.669 22.616 1.00 80.56 104 GLU A C 1
ATOM 862 O O . GLU A 1 104 ? 0.917 -5.541 21.413 1.00 80.56 104 GLU A O 1
ATOM 867 N N . LEU A 1 105 ? -0.513 -6.108 23.055 1.00 72.00 105 LEU A N 1
ATOM 868 C CA . LEU A 1 105 ? -1.601 -6.505 22.162 1.00 72.00 105 LEU A CA 1
ATOM 869 C C . LEU A 1 105 ? -2.203 -5.281 21.464 1.00 72.00 105 LEU A C 1
ATOM 871 O O . LEU A 1 105 ? -2.379 -5.295 20.243 1.00 72.00 105 LEU A O 1
ATOM 875 N N . ALA A 1 106 ? -2.467 -4.207 22.206 1.00 72.62 106 ALA A N 1
ATOM 876 C CA . ALA A 1 106 ? -2.972 -2.958 21.645 1.00 72.62 106 ALA A CA 1
ATOM 877 C C . ALA A 1 106 ? -1.990 -2.345 20.629 1.00 72.62 106 ALA A C 1
ATOM 879 O O . ALA A 1 106 ? -2.400 -1.906 19.550 1.00 72.62 106 ALA A O 1
ATOM 880 N N . ILE A 1 107 ? -0.686 -2.371 20.925 1.00 75.69 107 ILE A N 1
ATOM 881 C CA . ILE A 1 107 ? 0.364 -1.911 20.002 1.00 75.69 107 ILE A CA 1
ATOM 882 C C . ILE A 1 107 ? 0.401 -2.785 18.739 1.00 75.69 107 ILE A C 1
ATOM 884 O O . ILE A 1 107 ? 0.454 -2.260 17.622 1.00 75.69 107 ILE A O 1
ATOM 888 N N . ALA A 1 108 ? 0.340 -4.111 18.893 1.00 73.44 108 ALA A N 1
ATOM 889 C CA . ALA A 1 108 ? 0.349 -5.043 17.769 1.00 73.44 108 ALA A CA 1
ATOM 890 C C . ALA A 1 108 ? -0.873 -4.861 16.857 1.00 73.44 108 ALA A C 1
ATOM 892 O O . ALA A 1 108 ? -0.720 -4.820 15.636 1.00 73.44 108 ALA A O 1
ATOM 893 N N . LEU A 1 109 ? -2.069 -4.681 17.424 1.00 74.12 109 LEU A N 1
ATOM 894 C CA . LEU A 1 109 ? -3.298 -4.465 16.657 1.00 74.12 109 LEU A CA 1
ATOM 895 C C . LEU A 1 109 ? -3.262 -3.156 15.864 1.00 74.12 109 LEU A C 1
ATOM 897 O O . LEU A 1 109 ? -3.563 -3.163 14.668 1.00 74.12 109 LEU A O 1
ATOM 901 N N . ARG A 1 110 ? -2.825 -2.049 16.485 1.00 78.06 110 ARG A N 1
ATOM 902 C CA . ARG A 1 110 ? -2.641 -0.768 15.780 1.00 78.06 110 ARG A CA 1
ATOM 903 C C . ARG A 1 110 ? -1.668 -0.919 14.614 1.00 78.06 110 ARG A C 1
ATOM 905 O O . ARG A 1 110 ? -1.942 -0.424 13.523 1.00 78.06 110 ARG A O 1
ATOM 912 N N . LYS A 1 111 ? -0.567 -1.648 14.819 1.00 75.94 111 LYS A N 1
ATOM 913 C CA . LYS A 1 111 ? 0.429 -1.910 13.777 1.00 75.94 111 LYS A CA 1
ATOM 914 C C . LYS A 1 11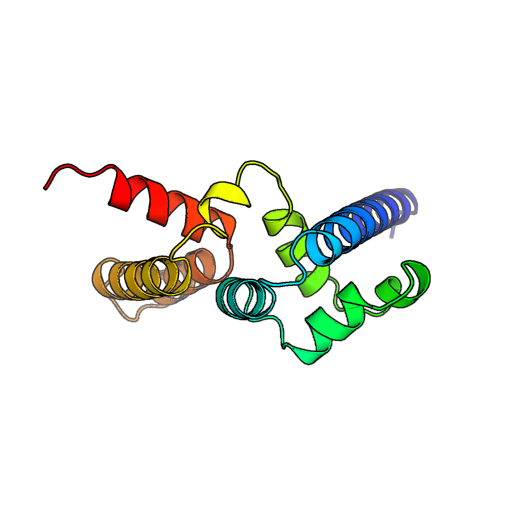1 ? -0.138 -2.749 12.634 1.00 75.94 111 LYS A C 1
ATOM 916 O O . LYS A 1 111 ? 0.045 -2.364 11.489 1.00 75.94 111 LYS A O 1
ATOM 921 N N . ILE A 1 112 ? -0.849 -3.842 12.925 1.00 72.81 112 ILE A N 1
ATOM 922 C CA . ILE A 1 112 ? -1.467 -4.707 11.905 1.00 72.81 112 ILE A CA 1
ATOM 923 C C . ILE A 1 112 ? -2.415 -3.893 11.025 1.00 72.81 112 ILE A C 1
ATOM 925 O O . ILE A 1 112 ? -2.274 -3.905 9.804 1.00 72.81 112 ILE A O 1
ATOM 929 N N . ILE A 1 113 ? -3.319 -3.135 11.648 1.00 72.00 113 ILE A N 1
ATOM 930 C CA . ILE A 1 113 ? -4.329 -2.341 10.943 1.00 72.00 113 ILE A CA 1
ATOM 931 C C . ILE A 1 113 ? -3.685 -1.239 10.094 1.00 72.00 113 ILE A C 1
ATOM 933 O O . ILE A 1 113 ? -4.105 -1.027 8.961 1.00 72.00 113 ILE A O 1
ATOM 937 N N . LYS A 1 114 ? -2.652 -0.561 10.615 1.00 70.94 114 LYS A N 1
ATOM 938 C CA . LYS A 1 114 ? -1.929 0.496 9.887 1.00 70.94 114 LYS A CA 1
ATOM 939 C C . LYS A 1 114 ? -1.010 -0.044 8.786 1.00 70.94 114 LYS A C 1
ATOM 941 O O . LYS A 1 114 ? -0.758 0.654 7.817 1.00 70.94 114 LYS A O 1
ATOM 946 N N . SER A 1 115 ? -0.531 -1.281 8.916 1.00 68.88 115 SER A N 1
ATOM 947 C CA . SER A 1 115 ? 0.399 -1.899 7.961 1.00 68.88 115 SER A CA 1
ATOM 948 C C . SER A 1 115 ? -0.266 -2.614 6.786 1.00 68.88 115 SER A C 1
ATOM 950 O O . SER A 1 115 ? 0.425 -2.959 5.826 1.00 68.88 115 SER A O 1
ATOM 952 N N . ASP A 1 116 ? -1.575 -2.879 6.862 1.00 69.56 116 ASP A N 1
ATOM 953 C CA . ASP A 1 116 ? -2.314 -3.516 5.777 1.00 69.56 116 ASP A CA 1
ATOM 954 C C . ASP A 1 116 ? -3.300 -2.521 5.136 1.00 69.56 116 ASP A C 1
ATOM 956 O O . ASP A 1 116 ? -4.370 -2.257 5.702 1.00 69.56 116 ASP A O 1
ATOM 960 N N . PRO A 1 117 ? -2.978 -1.994 3.935 1.00 63.09 117 PRO A N 1
ATOM 961 C CA . PRO A 1 117 ? -3.845 -1.079 3.195 1.00 63.09 117 PRO A CA 1
ATOM 962 C C . PRO A 1 117 ? -5.269 -1.609 3.004 1.00 63.09 117 PRO A C 1
ATOM 964 O O . PRO A 1 117 ? -6.223 -0.834 2.969 1.00 63.09 117 PRO A O 1
ATOM 967 N N . LEU A 1 118 ? -5.428 -2.935 2.934 1.00 62.47 118 LEU A N 1
ATOM 968 C CA . LEU A 1 118 ? -6.723 -3.590 2.804 1.00 62.47 118 LEU A CA 1
ATOM 969 C C . LEU A 1 118 ? -7.607 -3.376 4.038 1.00 62.47 118 LEU A C 1
ATOM 971 O O . LEU A 1 118 ? -8.796 -3.058 3.936 1.00 62.47 118 LEU A O 1
ATOM 975 N N . ILE A 1 119 ? -7.027 -3.574 5.219 1.00 70.06 119 ILE A N 1
ATOM 976 C CA . ILE A 1 119 ? -7.748 -3.418 6.481 1.00 70.06 119 ILE A CA 1
ATOM 977 C C . ILE A 1 119 ? -8.134 -1.949 6.645 1.00 70.06 119 ILE A C 1
ATOM 979 O O . ILE A 1 119 ? -9.282 -1.648 6.972 1.00 70.06 119 ILE A O 1
ATOM 983 N N . MET A 1 120 ? -7.210 -1.039 6.330 1.00 67.06 120 MET A N 1
ATOM 984 C CA . M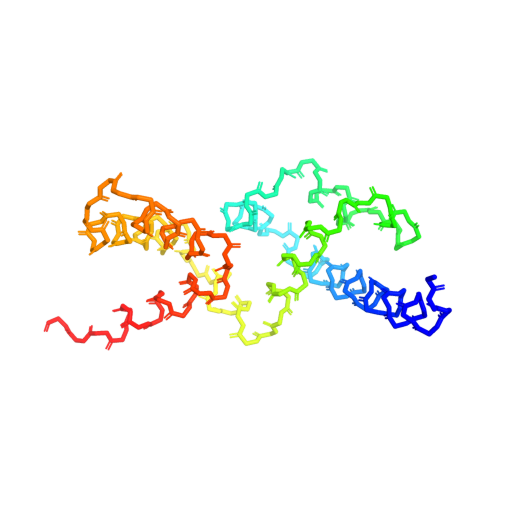ET A 1 120 ? -7.454 0.398 6.375 1.00 67.06 120 MET A CA 1
ATOM 985 C C . MET A 1 120 ? -8.620 0.798 5.452 1.00 67.06 120 MET A C 1
ATOM 987 O O . MET A 1 120 ? -9.579 1.415 5.909 1.00 67.06 120 MET A O 1
ATOM 991 N N . ALA A 1 121 ? -8.628 0.351 4.195 1.00 63.09 121 ALA A N 1
ATOM 992 C CA . ALA A 1 121 ? -9.707 0.631 3.242 1.00 63.09 121 ALA A CA 1
ATOM 993 C C . ALA A 1 121 ? -11.069 0.059 3.657 1.00 63.09 121 ALA A C 1
ATOM 995 O O . ALA A 1 121 ? -12.107 0.696 3.485 1.00 63.09 121 ALA A O 1
ATOM 996 N N . THR A 1 122 ? -11.077 -1.138 4.240 1.00 68.69 122 THR A N 1
ATOM 997 C CA . THR A 1 122 ? -12.311 -1.762 4.734 1.00 68.69 122 THR A CA 1
ATOM 998 C C . THR A 1 122 ? -12.907 -0.951 5.888 1.00 68.69 122 THR A C 1
ATOM 1000 O O . THR A 1 122 ? -14.116 -0.725 5.938 1.00 68.69 122 THR A O 1
ATOM 1003 N N . ILE A 1 123 ? -12.063 -0.463 6.801 1.00 67.06 123 ILE A N 1
ATOM 1004 C CA . ILE A 1 123 ? -12.493 0.393 7.913 1.00 67.06 123 ILE A CA 1
ATOM 1005 C C . ILE A 1 123 ? -13.032 1.732 7.387 1.00 67.06 123 ILE A C 1
ATOM 1007 O O . ILE A 1 123 ? -14.086 2.171 7.849 1.00 67.06 123 ILE A O 1
ATOM 1011 N N . ALA A 1 124 ? -12.372 2.336 6.391 1.00 63.56 124 ALA A N 1
ATOM 1012 C CA . ALA A 1 124 ? -12.838 3.552 5.716 1.00 63.56 124 ALA A CA 1
ATOM 1013 C C . ALA A 1 124 ? -14.294 3.443 5.255 1.00 63.56 124 ALA A C 1
ATOM 1015 O O . ALA A 1 124 ? -15.130 4.300 5.542 1.00 63.56 124 ALA A O 1
ATOM 1016 N N . GLU A 1 125 ? -14.591 2.354 4.550 1.00 63.44 125 GLU A N 1
ATOM 1017 C CA . GLU A 1 125 ? -15.895 2.100 3.955 1.00 63.44 125 GLU A CA 1
ATOM 1018 C C . GLU A 1 125 ? -16.975 1.894 5.021 1.00 63.44 125 GLU A C 1
ATOM 1020 O O . GLU A 1 125 ? -18.085 2.411 4.895 1.00 63.44 125 GLU A O 1
ATOM 1025 N N . LEU A 1 126 ? -16.652 1.167 6.092 1.00 65.75 126 LEU A N 1
ATOM 1026 C CA . LEU A 1 126 ? -17.578 0.943 7.201 1.00 65.75 126 LEU A CA 1
ATOM 1027 C C . LEU A 1 126 ? -17.909 2.239 7.949 1.00 65.75 126 LEU A C 1
ATOM 1029 O O . LEU A 1 126 ? -19.044 2.407 8.389 1.00 65.75 126 LEU A O 1
ATOM 1033 N N . ILE A 1 127 ? -16.947 3.157 8.074 1.00 60.19 127 ILE A N 1
ATOM 1034 C CA . ILE A 1 127 ? -17.179 4.485 8.655 1.00 60.19 127 ILE A CA 1
ATOM 1035 C C . ILE A 1 127 ? -18.068 5.318 7.731 1.00 60.19 127 ILE A C 1
ATOM 1037 O O . ILE A 1 127 ? -19.061 5.869 8.194 1.00 60.19 127 ILE A O 1
ATOM 1041 N N . ALA A 1 128 ? -17.760 5.367 6.432 1.00 56.66 128 ALA A N 1
ATOM 1042 C CA . ALA A 1 128 ? -18.539 6.131 5.455 1.00 56.66 128 ALA A CA 1
ATOM 1043 C C . ALA A 1 128 ? -19.998 5.649 5.335 1.00 56.66 128 ALA A C 1
ATOM 1045 O O . ALA A 1 128 ? -20.884 6.428 4.998 1.00 56.66 128 ALA A O 1
ATOM 1046 N N . LYS A 1 129 ? -20.252 4.366 5.620 1.00 61.72 129 LYS A N 1
ATOM 1047 C CA . LYS A 1 129 ? -21.587 3.752 5.607 1.00 61.72 129 LYS A CA 1
ATOM 1048 C C . LYS A 1 129 ? -22.352 3.880 6.926 1.00 61.72 129 LYS A C 1
ATOM 1050 O O . LYS A 1 129 ? -23.515 3.478 6.965 1.00 61.72 129 LYS A O 1
ATOM 1055 N N . ARG A 1 130 ? -21.746 4.386 8.008 1.00 54.09 130 ARG A N 1
ATOM 1056 C CA . ARG A 1 130 ? -22.485 4.595 9.259 1.00 54.09 130 ARG A CA 1
ATOM 1057 C C . ARG A 1 130 ? -23.442 5.781 9.096 1.00 54.09 130 ARG A C 1
ATOM 1059 O O . ARG A 1 130 ? -22.971 6.877 8.803 1.00 54.09 130 ARG A O 1
ATOM 1066 N N . PRO A 1 131 ? -24.760 5.596 9.297 1.00 47.59 131 PRO A N 1
ATOM 1067 C CA . PRO A 1 131 ? -25.646 6.734 9.483 1.00 47.59 131 PRO A CA 1
ATOM 1068 C C . PRO A 1 131 ? -25.233 7.468 10.767 1.00 47.59 131 PRO A C 1
ATOM 1070 O O . PRO A 1 131 ? -24.852 6.817 11.745 1.00 47.59 131 PRO A O 1
ATOM 1073 N N . ASN A 1 132 ? -25.258 8.803 10.715 1.00 50.78 132 ASN A N 1
ATOM 1074 C CA . ASN A 1 132 ? -25.021 9.675 11.871 1.00 50.78 132 ASN A CA 1
ATOM 1075 C C . ASN A 1 132 ? -25.968 9.352 13.029 1.00 50.78 132 ASN A C 1
ATOM 1077 O O . ASN A 1 132 ? -27.160 9.088 12.748 1.00 50.78 132 ASN A O 1
#

Secondary structure (DSSP, 8-state):
--HHHHHHHHHHHHHHHHHHHHHHHHTGGGHHHHHHHH---HHHHHHHHHS-GGGGGGS-HHHHHHHHHHTSHHHHHHHSSS-HHHHHHHHHHHHHHHS---SHHHHHHHHHHHH-HHHHHHHHHHHHTS--

Radius of gyration: 16.5 Å; chains: 1; bounding box: 42×41×43 Å

pLDDT: mean 72.62, std 11.81, range [47.28, 87.94]

Sequence (132 aa):
MNKENNLSWRLDRYNNIQKVYEFLKENRNELNQIQEITEIPRPTLYRITNADMTKLKNIKWESINTLAKLSDEKYVDKILGDRPEVVAKTIGLLVDERITGNDELAIALRKIIKSDPLIMATIAELIAKRPN

Organism: NCBI:txid47770